Protein AF-A0A3L7A5E9-F1 (afdb_monomer_lite)

Foldseek 3Di:
DPPPPCPLCNLQVLLLVQLLQVLLQLQLVVQCVPVPDPDPVVSVVSSRVSSVVSNVLSVLLSVQLSVQLVCCVVPPVDDLVSNLVSSLVRSLVSSLVVVVVVVVVVCVVDPPPPPDPCCSVPPVSVSNSNVSSVSRSVSSVVSVVVVPPCPPDD

Sequence (154 aa):
MTRTRETVWRRYWPLIVIAFPVGFVVGGIYGLVTVGVANSAQLVPTFVGFGFGGMLFAIPGVLGAFLAVLAGDRWLRRSLSVRVVCAALGAFLGVTLALLVLDIVLAVQHEGQDFSIGTILFVVMPVAGVPAAVVAGGAVIAWEWRRKPRETRP

Organism: NCBI:txid76635

Structure (mmCIF, N/CA/C/O backbone):
data_AF-A0A3L7A5E9-F1
#
_entry.id   AF-A0A3L7A5E9-F1
#
loop_
_atom_site.group_PDB
_atom_site.id
_atom_site.type_symbol
_atom_site.label_atom_id
_atom_site.label_alt_id
_atom_site.label_comp_id
_atom_site.label_asym_id
_atom_site.label_entity_id
_atom_site.label_seq_id
_atom_site.pdbx_PDB_ins_code
_atom_site.Cartn_x
_atom_site.Cartn_y
_atom_site.Cartn_z
_atom_site.occupancy
_atom_site.B_is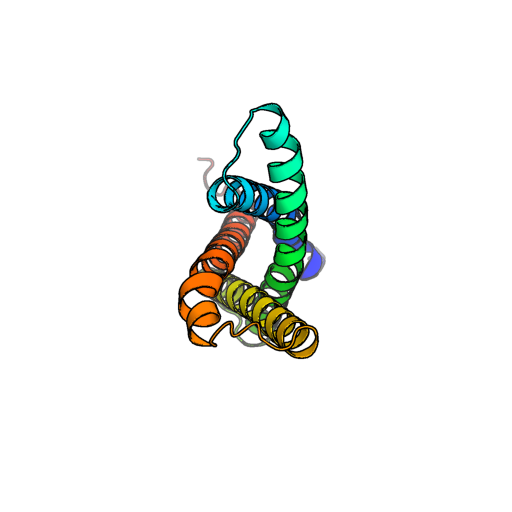o_or_equiv
_atom_site.auth_seq_id
_atom_site.auth_comp_id
_atom_site.auth_asym_id
_atom_site.auth_atom_id
_atom_site.pdbx_PDB_model_num
ATOM 1 N N . MET A 1 1 ? -31.037 -12.521 21.252 1.00 41.09 1 MET A N 1
ATOM 2 C CA . MET A 1 1 ? -30.425 -11.870 20.071 1.00 41.09 1 MET A CA 1
ATOM 3 C C . MET A 1 1 ? -28.953 -12.242 19.999 1.00 41.09 1 MET A C 1
ATOM 5 O O . MET A 1 1 ? -28.118 -11.635 20.659 1.00 41.09 1 MET A O 1
ATOM 9 N N . THR A 1 2 ? -28.630 -13.290 19.248 1.00 35.88 2 THR A N 1
ATOM 10 C CA . THR A 1 2 ? -27.252 -13.692 18.964 1.00 35.88 2 THR A CA 1
ATOM 11 C C . THR A 1 2 ? -26.610 -12.627 18.081 1.00 35.88 2 THR A C 1
ATOM 13 O O . THR A 1 2 ? -26.824 -12.616 16.871 1.00 35.88 2 THR A O 1
ATOM 16 N N . ARG A 1 3 ? -25.840 -11.702 18.674 1.00 45.22 3 ARG A N 1
ATOM 17 C CA . ARG A 1 3 ? -24.860 -10.905 17.924 1.00 45.22 3 ARG A CA 1
ATOM 18 C C . ARG A 1 3 ? -23.899 -11.906 17.294 1.00 45.22 3 ARG A C 1
ATOM 20 O O . ARG A 1 3 ? -22.962 -12.355 17.950 1.00 45.22 3 ARG A O 1
ATOM 27 N N . THR A 1 4 ? -24.168 -12.309 16.055 1.00 48.09 4 THR A N 1
ATOM 28 C CA . THR A 1 4 ? -23.204 -13.010 15.209 1.00 48.09 4 THR A CA 1
ATOM 29 C C . THR A 1 4 ? -21.908 -12.230 15.322 1.00 48.09 4 THR A C 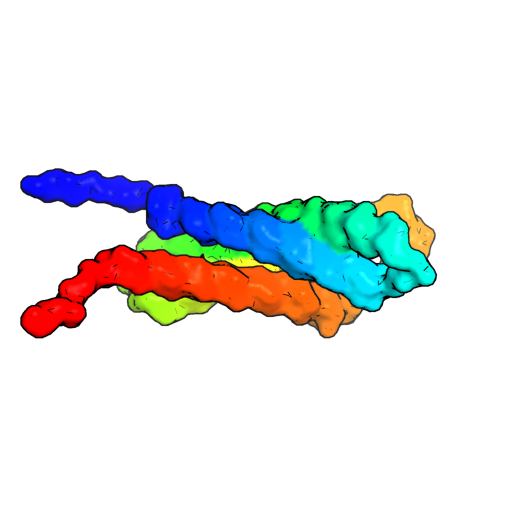1
ATOM 31 O O . THR A 1 4 ? -21.883 -11.051 14.962 1.00 48.09 4 THR A O 1
ATOM 34 N N . ARG A 1 5 ? -20.875 -12.841 15.917 1.00 51.84 5 ARG A N 1
ATOM 35 C CA . ARG A 1 5 ? -19.530 -12.268 15.959 1.00 51.84 5 ARG A CA 1
ATOM 36 C C . ARG A 1 5 ? -19.153 -12.014 14.509 1.00 51.84 5 ARG A C 1
ATOM 38 O O . ARG A 1 5 ? -18.800 -12.951 13.800 1.00 51.84 5 ARG A O 1
ATOM 45 N N . GLU A 1 6 ? -19.313 -10.782 14.037 1.00 58.19 6 GLU A N 1
ATOM 46 C CA . GLU A 1 6 ? -18.799 -10.419 12.730 1.00 58.19 6 GLU A CA 1
ATOM 47 C C . GLU A 1 6 ? -17.312 -10.725 12.760 1.00 58.19 6 GLU A C 1
ATOM 49 O O . GLU A 1 6 ? -16.565 -10.207 13.593 1.00 58.19 6 GLU A O 1
ATOM 54 N 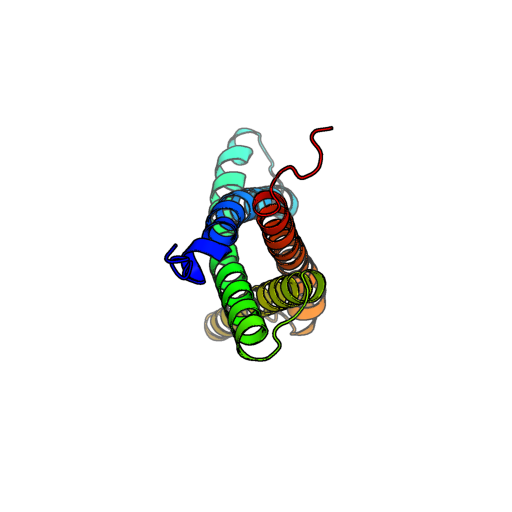N . THR A 1 7 ? -16.906 -11.642 11.892 1.00 65.06 7 THR A N 1
ATOM 55 C CA . THR A 1 7 ? -15.507 -11.994 11.749 1.00 65.06 7 THR A CA 1
ATOM 56 C C . THR A 1 7 ? -14.743 -10.745 11.327 1.00 65.06 7 THR A C 1
ATOM 58 O O . THR A 1 7 ? -15.251 -9.908 10.578 1.00 65.06 7 THR A O 1
ATOM 61 N N . VAL A 1 8 ? -13.503 -10.616 11.802 1.00 62.66 8 VAL A N 1
ATOM 62 C CA . VAL A 1 8 ? -12.582 -9.531 11.419 1.00 62.66 8 VAL A CA 1
ATOM 63 C C . VAL A 1 8 ? -12.552 -9.372 9.890 1.00 62.66 8 VAL A C 1
ATOM 65 O O . VAL A 1 8 ? -12.600 -8.261 9.376 1.00 62.66 8 VAL A O 1
ATOM 68 N N . TRP A 1 9 ? -12.630 -10.483 9.153 1.00 63.09 9 TRP A N 1
ATOM 69 C CA . TRP A 1 9 ? -12.772 -10.500 7.698 1.00 63.09 9 TRP A CA 1
ATOM 70 C C . TRP A 1 9 ? -13.969 -9.688 7.179 1.00 63.09 9 TRP A C 1
ATOM 72 O O . TRP A 1 9 ? -13.805 -8.797 6.353 1.00 63.09 9 TRP A O 1
ATOM 82 N N . ARG A 1 10 ? -15.173 -9.910 7.720 1.00 68.88 10 ARG A N 1
ATOM 83 C CA . ARG A 1 10 ? -16.389 -9.161 7.352 1.00 68.88 10 ARG A CA 1
ATOM 84 C C . ARG A 1 10 ? -16.343 -7.693 7.775 1.00 68.88 10 ARG A C 1
ATOM 86 O O . ARG A 1 10 ? -17.089 -6.881 7.237 1.00 68.88 10 ARG A O 1
ATOM 93 N N . ARG A 1 11 ? -15.492 -7.352 8.745 1.00 66.00 11 ARG A N 1
ATOM 94 C CA . ARG A 1 11 ? -15.277 -5.974 9.192 1.00 66.00 11 ARG A CA 1
ATOM 95 C C . ARG A 1 11 ? -14.299 -5.218 8.291 1.00 66.00 11 ARG A C 1
ATOM 97 O O . ARG A 1 11 ? -14.465 -4.022 8.118 1.00 66.00 11 ARG A O 1
ATOM 104 N N . TYR A 1 12 ? -13.318 -5.891 7.699 1.00 66.06 12 TYR A N 1
ATOM 105 C CA . TYR A 1 12 ? -12.238 -5.223 6.964 1.00 66.06 12 TYR A CA 1
ATOM 106 C C . TYR A 1 12 ? -12.173 -5.582 5.474 1.00 66.06 12 TYR A C 1
ATOM 108 O O . TYR A 1 12 ? -11.340 -5.033 4.766 1.00 66.06 12 TYR A O 1
ATOM 116 N N . TRP A 1 13 ? -13.103 -6.387 4.949 1.00 72.44 13 TRP A N 1
ATOM 117 C CA . TRP A 1 13 ? -13.244 -6.619 3.503 1.00 72.44 13 TRP A CA 1
ATOM 118 C C . TRP A 1 13 ? -13.316 -5.343 2.629 1.00 72.44 13 TRP A C 1
ATOM 120 O O . TRP A 1 13 ? -12.804 -5.399 1.511 1.00 72.44 13 TRP A O 1
ATOM 130 N N . PRO A 1 14 ? -13.851 -4.178 3.075 1.00 70.94 14 PRO A N 1
ATOM 131 C CA . PRO A 1 14 ? -13.881 -2.984 2.231 1.00 70.94 14 PRO A CA 1
ATOM 132 C C . PRO A 1 14 ? -12.488 -2.402 1.979 1.00 70.94 14 PRO A C 1
ATOM 134 O O . PRO A 1 14 ? -12.293 -1.767 0.948 1.00 70.94 14 PRO A O 1
ATOM 137 N N . LEU A 1 15 ? -11.514 -2.636 2.876 1.00 70.69 15 LEU A N 1
ATOM 138 C CA . LEU A 1 15 ? -10.111 -2.279 2.624 1.00 70.69 15 LEU A CA 1
ATOM 139 C C . LEU A 1 15 ? -9.607 -2.985 1.372 1.00 70.69 15 LEU A C 1
ATOM 141 O O . LEU A 1 15 ? -8.997 -2.349 0.526 1.00 70.69 15 LEU A O 1
ATOM 145 N N . ILE A 1 16 ? -9.916 -4.275 1.240 1.00 70.25 16 ILE A N 1
ATOM 146 C CA . ILE A 1 16 ? -9.519 -5.084 0.089 1.00 70.25 16 ILE A CA 1
ATOM 147 C C . ILE A 1 16 ? -10.167 -4.512 -1.174 1.00 70.25 16 ILE A C 1
ATOM 149 O O . ILE A 1 16 ? -9.480 -4.208 -2.140 1.00 70.25 16 ILE A O 1
ATOM 153 N N . VAL A 1 17 ? -11.481 -4.281 -1.143 1.00 79.94 17 VAL A N 1
ATOM 154 C CA . VAL A 1 17 ? -12.233 -3.814 -2.319 1.00 79.94 17 VAL A CA 1
ATOM 155 C C . VAL A 1 17 ? -11.817 -2.427 -2.789 1.00 79.94 17 VAL A C 1
ATOM 157 O O . VAL A 1 17 ? -11.811 -2.187 -3.989 1.00 79.94 17 VAL A O 1
ATOM 160 N N . ILE A 1 18 ? -11.478 -1.516 -1.876 1.00 78.62 18 ILE A N 1
ATOM 161 C CA . ILE A 1 18 ? -11.076 -0.148 -2.230 1.00 78.62 18 ILE A CA 1
ATOM 162 C C . ILE 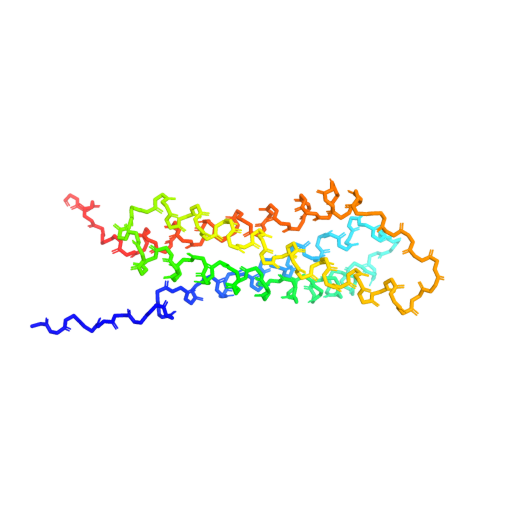A 1 18 ? -9.598 -0.095 -2.629 1.00 78.62 18 ILE A C 1
ATOM 164 O O . ILE A 1 18 ? -9.232 0.670 -3.519 1.00 78.62 18 ILE A O 1
ATOM 168 N N . ALA A 1 19 ? -8.746 -0.918 -2.018 1.00 77.62 19 ALA A N 1
ATOM 169 C CA . ALA A 1 19 ? -7.313 -0.877 -2.275 1.00 77.62 19 ALA A CA 1
ATOM 170 C C . ALA A 1 19 ? -6.946 -1.282 -3.709 1.00 77.62 19 ALA A C 1
ATOM 172 O O . ALA A 1 19 ? -6.042 -0.676 -4.271 1.00 77.62 19 ALA A O 1
ATOM 173 N N . PHE A 1 20 ? -7.646 -2.241 -4.328 1.00 82.56 20 PHE A N 1
ATOM 174 C CA . PHE A 1 20 ? -7.339 -2.662 -5.704 1.00 82.56 20 PHE A CA 1
ATOM 175 C C . PHE A 1 20 ? -7.612 -1.569 -6.757 1.00 82.56 20 PHE A C 1
ATOM 177 O O . PHE A 1 20 ? -6.686 -1.228 -7.491 1.00 82.56 20 PHE A O 1
ATOM 184 N N . PRO A 1 21 ? -8.816 -0.964 -6.841 1.00 86.25 21 PRO A N 1
ATOM 185 C CA . PRO A 1 21 ? -9.078 0.136 -7.768 1.00 86.25 21 PRO A CA 1
ATOM 186 C C . PRO A 1 21 ? -8.183 1.344 -7.506 1.00 86.25 21 PRO A C 1
ATOM 188 O O . PRO A 1 21 ? -7.696 1.960 -8.448 1.00 86.25 21 PRO A O 1
ATOM 191 N N . VAL A 1 22 ? -7.937 1.678 -6.234 1.00 82.38 22 VAL A N 1
ATOM 192 C CA . VAL A 1 22 ? -7.071 2.812 -5.899 1.00 82.38 22 VAL A CA 1
ATOM 193 C C . VAL A 1 22 ? -5.623 2.519 -6.277 1.00 82.38 22 VAL A C 1
ATOM 195 O O . VAL A 1 22 ? -4.991 3.360 -6.904 1.00 82.38 22 VAL A O 1
ATOM 198 N N . GLY A 1 23 ? -5.118 1.321 -5.980 1.00 81.31 23 GLY A N 1
ATOM 199 C CA . GLY A 1 23 ? -3.794 0.875 -6.408 1.00 81.31 23 GLY A CA 1
ATOM 200 C C . GLY A 1 23 ? -3.642 0.919 -7.926 1.00 81.31 23 GLY A C 1
ATOM 201 O O . GLY A 1 23 ? -2.636 1.420 -8.418 1.00 81.31 23 GLY A O 1
ATOM 202 N N . PHE A 1 24 ? -4.669 0.503 -8.671 1.00 86.62 24 PHE A N 1
ATOM 203 C CA . PHE A 1 24 ? -4.682 0.597 -10.130 1.00 86.62 24 PHE A CA 1
ATOM 204 C C . PHE A 1 24 ? -4.600 2.035 -10.636 1.00 86.62 24 PHE A C 1
ATOM 206 O O . PHE A 1 24 ? -3.775 2.347 -11.488 1.00 86.62 24 PHE A O 1
ATOM 213 N N . VAL A 1 25 ? -5.430 2.928 -10.097 1.00 86.75 25 VAL A N 1
ATOM 214 C CA . VAL A 1 25 ? -5.442 4.333 -10.517 1.00 86.75 25 VAL A CA 1
ATOM 215 C C . VAL A 1 25 ? -4.126 5.020 -10.156 1.00 86.75 25 VAL A C 1
ATOM 217 O O . VAL A 1 25 ? -3.547 5.701 -10.997 1.00 86.75 25 VAL A O 1
ATOM 220 N N . VAL A 1 26 ? -3.623 4.817 -8.936 1.00 82.25 26 VAL A N 1
ATOM 221 C CA . VAL A 1 26 ? -2.361 5.414 -8.475 1.00 82.25 26 VAL A CA 1
ATOM 222 C C . VAL A 1 26 ? -1.184 4.888 -9.293 1.00 82.25 26 VAL A C 1
ATOM 224 O O . VAL A 1 26 ? -0.373 5.686 -9.756 1.00 82.25 26 VAL A O 1
ATOM 227 N N . GLY A 1 27 ? -1.119 3.575 -9.530 1.00 82.69 27 GLY A N 1
ATOM 228 C CA . GLY A 1 27 ? -0.101 2.965 -10.383 1.00 82.69 27 GLY A CA 1
ATOM 229 C C . GLY A 1 27 ? -0.154 3.511 -11.806 1.00 82.69 27 GLY A C 1
ATOM 230 O O . GLY A 1 27 ? 0.862 3.954 -12.331 1.00 82.69 27 GLY A O 1
ATOM 231 N N . GLY A 1 28 ? -1.343 3.575 -12.407 1.00 84.94 28 GLY A N 1
ATOM 232 C CA . GLY A 1 28 ? -1.522 4.103 -13.756 1.00 84.94 28 GLY A CA 1
ATOM 233 C C . GLY A 1 28 ? -1.098 5.568 -13.884 1.00 84.94 28 GLY A C 1
ATOM 234 O O . GLY A 1 28 ? -0.359 5.907 -14.806 1.00 84.94 28 GLY A O 1
ATOM 235 N N . ILE A 1 29 ? -1.494 6.431 -12.938 1.00 85.50 29 ILE A N 1
ATOM 236 C CA . ILE A 1 29 ? -1.062 7.841 -12.900 1.00 85.50 29 ILE A CA 1
ATOM 237 C C . ILE A 1 29 ? 0.459 7.929 -12.749 1.00 85.50 29 ILE A C 1
ATOM 239 O O . ILE A 1 29 ? 1.099 8.687 -13.475 1.00 85.50 29 ILE A O 1
ATOM 243 N N . TYR A 1 30 ? 1.047 7.140 -11.847 1.00 81.19 30 TYR A N 1
ATOM 244 C CA . TYR A 1 30 ? 2.494 7.100 -11.655 1.00 81.19 30 TYR A CA 1
ATOM 245 C C . TYR A 1 30 ? 3.229 6.730 -12.950 1.00 81.19 30 TYR A C 1
ATOM 247 O O . TYR A 1 30 ? 4.182 7.410 -13.328 1.00 81.19 30 TYR A O 1
ATOM 255 N N . GLY A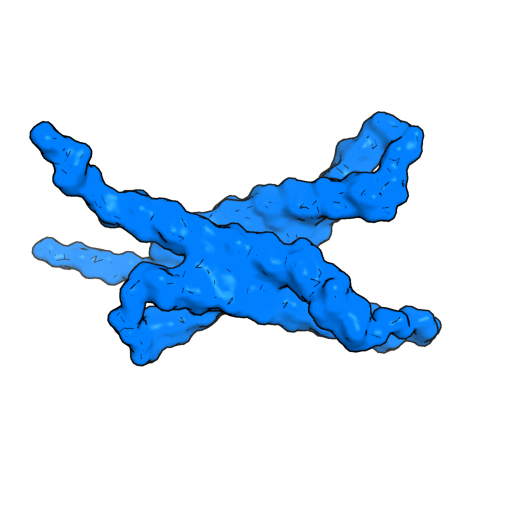 1 31 ? 2.752 5.716 -13.676 1.00 81.25 31 GLY A N 1
ATOM 256 C CA . GLY A 1 31 ? 3.298 5.335 -14.979 1.00 81.25 31 GLY A CA 1
ATOM 257 C C . GLY A 1 31 ? 3.248 6.461 -16.009 1.00 81.25 31 GLY A C 1
ATOM 258 O O . GLY A 1 31 ? 4.236 6.721 -16.690 1.00 81.25 31 GLY A O 1
ATOM 259 N N . LEU A 1 32 ? 2.123 7.179 -16.088 1.00 84.81 32 LEU A N 1
ATOM 260 C CA . LEU A 1 32 ? 1.976 8.315 -17.004 1.00 84.81 32 LEU A CA 1
ATOM 261 C C . LEU A 1 32 ? 2.945 9.460 -16.683 1.00 84.81 32 LEU A C 1
ATOM 263 O O . LEU A 1 32 ? 3.503 10.058 -17.600 1.00 84.81 32 LEU A O 1
ATOM 267 N N . VAL A 1 33 ? 3.145 9.756 -15.396 1.00 83.06 33 VAL A N 1
ATOM 268 C CA . VAL A 1 33 ? 4.039 10.832 -14.940 1.00 83.06 33 VAL A CA 1
ATOM 269 C C . VAL A 1 33 ? 5.511 10.467 -15.139 1.00 83.06 33 VAL A C 1
ATOM 271 O O . VAL A 1 33 ? 6.310 11.335 -15.476 1.00 83.06 33 VAL A O 1
ATOM 274 N N . THR A 1 34 ? 5.878 9.202 -14.930 1.00 75.62 34 THR A N 1
ATOM 275 C CA . THR A 1 34 ? 7.287 8.773 -14.915 1.00 75.62 34 THR A CA 1
ATOM 276 C C . THR A 1 34 ? 7.829 8.390 -16.280 1.00 75.62 34 THR A C 1
ATOM 278 O O . THR A 1 34 ? 8.950 8.764 -16.609 1.00 75.62 34 THR A O 1
ATOM 281 N N . VAL A 1 35 ? 7.056 7.655 -17.080 1.00 77.44 35 VAL A N 1
ATOM 282 C CA . VAL A 1 35 ? 7.530 7.161 -18.380 1.00 77.44 35 VAL A CA 1
ATOM 283 C C . VAL A 1 35 ? 7.495 8.258 -19.438 1.00 77.44 35 VAL A C 1
ATOM 285 O O . VAL A 1 35 ? 8.303 8.230 -20.359 1.00 77.44 35 VAL A O 1
ATOM 288 N N . GLY A 1 36 ? 6.608 9.245 -19.282 1.00 67.56 36 GLY A N 1
ATOM 289 C CA . GLY A 1 36 ? 6.400 10.294 -20.273 1.00 67.56 36 GLY A CA 1
ATOM 290 C C . GLY A 1 36 ? 5.779 9.715 -21.543 1.00 67.56 36 GLY A C 1
ATOM 291 O O . GLY A 1 36 ? 6.363 8.900 -22.251 1.00 67.56 36 GLY A O 1
ATOM 292 N N . VAL A 1 37 ? 4.550 10.114 -21.849 1.00 77.62 37 VAL A N 1
ATOM 293 C CA . VAL A 1 37 ? 3.838 9.553 -22.998 1.00 77.62 37 VAL A CA 1
ATOM 294 C C . VAL A 1 37 ? 4.012 10.456 -24.216 1.00 77.62 37 VAL A C 1
ATOM 296 O O . VAL A 1 37 ? 3.528 11.584 -24.226 1.00 77.62 37 VAL A O 1
ATOM 299 N N . ALA A 1 38 ? 4.690 9.950 -25.251 1.00 76.50 38 ALA A N 1
ATOM 300 C CA . ALA A 1 38 ? 5.005 10.711 -26.464 1.00 76.50 38 ALA A CA 1
ATOM 301 C C . ALA A 1 38 ? 3.818 10.830 -27.439 1.00 76.50 38 ALA A C 1
ATOM 303 O O . ALA A 1 38 ? 3.762 11.756 -28.245 1.00 76.50 38 ALA A O 1
ATOM 304 N N . ASN A 1 39 ? 2.863 9.895 -27.383 1.00 84.44 39 ASN A N 1
ATOM 305 C CA . ASN A 1 39 ? 1.664 9.900 -28.221 1.00 84.44 39 ASN A CA 1
ATOM 306 C C . ASN A 1 39 ? 0.449 9.362 -27.448 1.00 84.44 39 ASN A C 1
ATOM 308 O O . ASN A 1 39 ? 0.550 8.383 -26.715 1.00 84.44 39 ASN A O 1
ATOM 312 N N . SER A 1 40 ? -0.724 9.949 -27.687 1.00 84.44 40 SER A N 1
ATOM 313 C CA . SER A 1 40 ? -2.032 9.505 -27.189 1.00 84.44 40 SER A CA 1
ATOM 314 C C . SER A 1 40 ? -2.295 7.991 -27.276 1.00 84.44 40 SER A C 1
ATOM 316 O O . SER A 1 40 ? -2.875 7.425 -26.351 1.00 84.44 40 SER A O 1
ATOM 318 N N . ALA A 1 41 ? -1.808 7.308 -28.319 1.00 89.00 41 ALA A N 1
ATOM 319 C CA . ALA A 1 41 ? -1.957 5.856 -28.479 1.00 89.00 41 ALA A CA 1
ATOM 320 C C . ALA A 1 41 ? -1.276 5.034 -27.364 1.00 89.00 41 ALA A C 1
ATOM 322 O O . ALA A 1 41 ? -1.671 3.902 -27.093 1.00 89.00 41 ALA A O 1
ATOM 323 N N . GLN A 1 42 ? -0.271 5.603 -26.696 1.00 87.56 42 GLN A N 1
ATOM 324 C CA . GLN A 1 42 ? 0.464 4.966 -25.604 1.00 87.56 42 GLN A CA 1
ATOM 325 C C . GLN A 1 42 ? -0.141 5.266 -24.222 1.00 87.56 42 GLN A C 1
ATOM 327 O O . GLN A 1 42 ? 0.223 4.608 -23.253 1.00 87.56 42 GLN A O 1
ATOM 332 N N . LEU A 1 43 ? -1.089 6.209 -24.104 1.00 87.38 43 LEU A N 1
ATOM 333 C CA . LEU A 1 43 ? -1.670 6.597 -22.809 1.00 87.38 43 LEU A CA 1
ATOM 334 C C . LEU A 1 43 ? -2.353 5.415 -22.118 1.00 87.38 43 LEU A C 1
ATOM 336 O O . LEU A 1 43 ? -2.054 5.102 -20.969 1.00 87.38 43 LEU A O 1
ATOM 340 N N . VAL A 1 44 ? -3.259 4.746 -22.834 1.00 90.25 44 VAL A N 1
ATOM 341 C CA . VAL A 1 44 ? -4.039 3.622 -22.305 1.00 90.25 44 VAL A CA 1
ATOM 342 C C . VAL A 1 44 ? -3.152 2.428 -21.933 1.00 90.25 44 VAL A C 1
ATOM 344 O O . VAL A 1 44 ? -3.243 1.988 -20.789 1.00 90.25 44 VAL A O 1
ATOM 347 N N . PRO A 1 45 ? -2.275 1.898 -22.811 1.00 89.25 45 PRO A N 1
ATOM 348 C CA . PRO A 1 45 ? -1.439 0.754 -22.450 1.00 89.25 45 PRO A CA 1
ATOM 349 C C . PRO A 1 45 ? -0.454 1.069 -21.317 1.00 89.25 45 PRO A C 1
ATOM 351 O O . PRO A 1 45 ? -0.275 0.225 -20.442 1.00 89.25 45 PRO A O 1
ATOM 354 N N . THR A 1 46 ? 0.118 2.279 -21.258 1.00 87.31 46 THR A N 1
ATOM 355 C CA . THR A 1 46 ? 0.983 2.690 -20.138 1.00 87.31 46 THR A CA 1
ATOM 356 C C . THR A 1 46 ? 0.194 2.771 -18.834 1.00 87.31 46 THR A C 1
ATOM 358 O O . THR A 1 46 ? 0.604 2.189 -17.831 1.00 87.31 46 THR A O 1
ATOM 361 N N . PHE A 1 47 ? -0.972 3.423 -18.842 1.00 89.56 47 PHE A N 1
ATOM 362 C CA . PHE A 1 47 ? -1.825 3.514 -17.657 1.00 89.56 47 PHE A CA 1
ATOM 363 C C . PHE A 1 47 ? -2.258 2.131 -17.160 1.00 89.56 47 PHE A C 1
ATOM 365 O O . PHE A 1 47 ? -2.192 1.856 -15.967 1.00 89.56 47 PHE A O 1
ATOM 372 N N . VAL A 1 48 ? -2.669 1.243 -18.067 1.00 90.44 48 VAL A N 1
ATOM 373 C CA . VAL A 1 48 ? -3.109 -0.114 -17.722 1.00 90.44 48 VAL A CA 1
ATOM 374 C C . VAL A 1 48 ? -1.943 -0.955 -17.200 1.00 90.44 48 VAL A C 1
ATOM 376 O O . VAL A 1 48 ? -2.088 -1.605 -16.167 1.00 90.44 48 VAL A O 1
ATOM 379 N N . GLY A 1 49 ? -0.782 -0.922 -17.861 1.00 88.12 49 GLY A N 1
ATOM 380 C CA . GLY A 1 49 ? 0.397 -1.691 -17.454 1.00 88.12 49 GLY A CA 1
ATOM 381 C C . GLY A 1 49 ? 0.891 -1.304 -16.062 1.00 88.12 49 GLY A C 1
ATOM 382 O O . GLY A 1 49 ? 1.014 -2.155 -15.179 1.00 88.12 49 GLY A O 1
ATOM 383 N N . PHE A 1 50 ? 1.087 -0.005 -15.825 1.00 85.06 50 PHE A N 1
ATOM 384 C CA . PHE A 1 50 ? 1.481 0.483 -14.505 1.00 85.06 50 PHE A CA 1
ATOM 385 C C . PHE A 1 50 ? 0.352 0.383 -13.478 1.00 85.06 50 PHE A C 1
ATOM 387 O O . PHE A 1 50 ? 0.620 0.179 -12.295 1.00 85.06 50 PHE A O 1
ATOM 394 N N . GLY A 1 51 ? -0.908 0.460 -13.907 1.00 86.06 51 GLY A N 1
ATOM 395 C CA . GLY A 1 51 ? -2.057 0.223 -13.044 1.00 86.06 51 GLY A CA 1
ATOM 396 C C . GLY A 1 51 ? -2.082 -1.204 -12.502 1.00 86.06 51 GLY A C 1
ATOM 397 O O . GLY A 1 51 ? -2.255 -1.403 -11.300 1.00 86.06 51 GLY A O 1
ATOM 398 N N . PHE A 1 52 ? -1.821 -2.212 -13.337 1.00 88.19 52 PHE A N 1
ATOM 399 C CA . PHE A 1 52 ? -1.662 -3.586 -12.853 1.00 88.19 52 PHE A CA 1
ATOM 400 C C . PHE A 1 52 ? -0.480 -3.723 -11.888 1.00 88.19 52 PHE A C 1
ATOM 402 O O . PHE A 1 52 ? -0.614 -4.387 -10.861 1.00 88.19 52 PHE A O 1
ATOM 409 N N . GLY A 1 53 ? 0.632 -3.029 -12.148 1.00 82.69 53 GLY A N 1
ATOM 410 C CA . GLY A 1 53 ? 1.733 -2.918 -11.186 1.00 82.69 53 GLY A CA 1
ATOM 411 C C . GLY A 1 53 ? 1.273 -2.350 -9.838 1.00 82.69 53 GLY A C 1
ATOM 412 O O . GLY A 1 53 ? 1.520 -2.942 -8.790 1.00 82.69 53 GLY A O 1
ATOM 413 N N . GLY A 1 54 ? 0.514 -1.253 -9.852 1.00 81.50 54 GLY A N 1
ATOM 414 C CA . GLY A 1 54 ? -0.056 -0.639 -8.652 1.00 81.50 54 GLY A CA 1
ATOM 415 C C . GLY A 1 54 ? -1.034 -1.542 -7.889 1.00 81.50 54 GLY A C 1
ATOM 416 O O . GLY A 1 54 ? -1.050 -1.526 -6.657 1.00 81.50 54 GLY A O 1
ATOM 417 N N . MET A 1 55 ? -1.801 -2.390 -8.584 1.00 85.38 55 MET A N 1
ATOM 418 C CA . MET A 1 55 ? -2.637 -3.415 -7.941 1.00 85.38 55 MET A CA 1
ATOM 419 C C . MET A 1 55 ? -1.805 -4.444 -7.167 1.00 85.38 55 MET A C 1
ATOM 421 O O . MET A 1 55 ? -2.212 -4.856 -6.080 1.00 85.38 55 MET A O 1
ATOM 425 N N . LEU A 1 56 ? -0.641 -4.847 -7.686 1.00 83.25 56 LEU A N 1
ATOM 426 C CA . LEU A 1 56 ? 0.240 -5.790 -6.990 1.00 83.25 56 LEU A CA 1
ATOM 427 C C . LEU A 1 56 ? 0.778 -5.193 -5.684 1.00 83.25 56 LEU A C 1
ATOM 429 O O . LEU A 1 56 ? 0.817 -5.888 -4.670 1.00 83.25 56 LEU A O 1
ATOM 433 N N . PHE A 1 57 ? 1.091 -3.894 -5.666 1.00 78.31 57 PHE A N 1
ATOM 434 C CA . PHE A 1 57 ? 1.512 -3.186 -4.451 1.00 78.31 57 PHE A CA 1
ATOM 435 C C . PHE A 1 57 ? 0.378 -2.950 -3.444 1.00 78.31 57 PHE A C 1
ATOM 437 O O . PHE A 1 57 ? 0.639 -2.758 -2.254 1.00 78.31 57 PHE A O 1
ATOM 444 N N . ALA A 1 58 ? -0.886 -3.031 -3.867 1.00 82.69 58 ALA A N 1
ATOM 445 C CA . ALA A 1 58 ? -2.020 -2.952 -2.951 1.00 82.69 58 ALA A CA 1
ATOM 446 C C . ALA A 1 58 ? -2.104 -4.178 -2.020 1.00 82.69 58 ALA A C 1
ATOM 448 O O . ALA A 1 58 ? -2.522 -4.043 -0.871 1.00 82.69 58 ALA A O 1
ATOM 449 N N . ILE A 1 59 ? -1.666 -5.359 -2.473 1.00 85.31 59 ILE A N 1
ATOM 450 C CA . ILE A 1 59 ? -1.704 -6.614 -1.702 1.00 85.31 59 ILE A CA 1
ATOM 451 C C . ILE A 1 59 ? -0.922 -6.509 -0.378 1.00 85.31 59 ILE A C 1
ATOM 453 O O . ILE A 1 59 ? -1.524 -6.726 0.679 1.00 85.31 59 ILE A O 1
ATOM 457 N N . PRO A 1 60 ? 0.381 -6.160 -0.369 1.00 85.75 60 PRO A N 1
ATOM 458 C CA . PRO A 1 60 ? 1.141 -6.048 0.871 1.00 85.75 60 PRO A CA 1
ATOM 459 C C . PRO A 1 60 ? 0.635 -4.914 1.771 1.00 85.75 60 PRO A C 1
ATOM 461 O O . PRO A 1 60 ? 0.632 -5.073 2.991 1.00 85.75 60 PRO A O 1
ATOM 464 N N . GLY A 1 61 ? 0.127 -3.812 1.205 1.00 83.31 61 GLY A N 1
ATOM 465 C CA . GLY A 1 61 ? -0.505 -2.741 1.983 1.00 83.31 61 GLY A CA 1
ATOM 466 C C . GLY A 1 61 ? -1.778 -3.200 2.701 1.00 83.31 61 GLY A C 1
ATOM 467 O O . GLY A 1 61 ? -1.960 -2.949 3.892 1.00 83.31 61 GLY A O 1
ATOM 468 N N . VAL A 1 62 ? -2.639 -3.947 2.009 1.00 85.44 62 VAL A N 1
ATOM 469 C CA . VAL A 1 62 ? -3.851 -4.543 2.589 1.00 85.44 62 VAL A CA 1
ATOM 470 C C . VAL A 1 62 ? -3.503 -5.563 3.671 1.00 85.44 62 VAL A C 1
ATOM 472 O O . VAL A 1 62 ? -4.103 -5.539 4.747 1.00 85.44 62 VAL A O 1
ATOM 475 N N . LEU A 1 63 ? -2.527 -6.440 3.416 1.00 86.25 63 LEU A N 1
ATOM 476 C CA . LEU A 1 63 ? -2.076 -7.441 4.385 1.00 86.25 63 LEU A CA 1
ATOM 477 C C . LEU A 1 63 ? -1.485 -6.783 5.634 1.00 86.25 63 LEU A C 1
ATOM 479 O O . LEU A 1 63 ? -1.870 -7.136 6.749 1.00 86.25 63 LEU A O 1
ATOM 483 N N . GLY A 1 64 ? -0.609 -5.793 5.459 1.00 83.69 64 GLY A N 1
ATOM 484 C CA . GLY A 1 64 ? -0.015 -5.046 6.562 1.00 83.69 64 GLY A CA 1
ATOM 485 C C . GLY A 1 64 ? -1.067 -4.310 7.395 1.00 83.69 64 GLY A C 1
ATOM 486 O O . GLY A 1 64 ? -1.074 -4.432 8.621 1.00 83.69 64 GLY A O 1
ATOM 487 N N . ALA A 1 65 ? -2.017 -3.621 6.751 1.00 83.12 65 ALA A N 1
ATOM 488 C CA . ALA A 1 65 ? -3.135 -2.967 7.433 1.00 83.12 65 ALA A CA 1
ATOM 489 C C . ALA A 1 65 ? -3.990 -3.967 8.220 1.00 83.12 65 ALA A C 1
ATOM 491 O O . ALA A 1 65 ? -4.318 -3.730 9.382 1.00 83.12 65 ALA A O 1
ATOM 492 N N . PHE A 1 66 ? -4.330 -5.104 7.608 1.00 83.19 66 PHE A N 1
ATOM 493 C CA . PHE A 1 66 ? -5.139 -6.136 8.246 1.00 83.19 66 PHE A CA 1
ATOM 494 C C . PHE A 1 66 ? -4.442 -6.727 9.475 1.00 83.19 66 PHE A C 1
ATOM 496 O O . PHE A 1 66 ? -5.058 -6.826 10.536 1.00 83.19 66 PHE A O 1
ATOM 503 N N . LEU A 1 67 ? -3.156 -7.075 9.364 1.00 83.12 67 LEU A N 1
ATOM 504 C CA . LEU A 1 67 ? -2.368 -7.620 10.471 1.00 83.12 67 LEU A CA 1
ATOM 505 C C . LEU A 1 67 ? -2.210 -6.609 11.610 1.00 83.12 67 LEU A C 1
ATOM 507 O O . LEU A 1 67 ? -2.404 -6.967 12.773 1.00 83.12 67 LEU A O 1
ATOM 511 N N . ALA A 1 68 ? -1.927 -5.345 11.291 1.00 81.50 68 ALA A N 1
ATOM 512 C CA . ALA A 1 68 ? -1.783 -4.289 12.287 1.00 81.50 68 ALA A CA 1
ATOM 513 C C . ALA A 1 68 ? -3.099 -4.007 13.024 1.00 81.50 68 ALA A C 1
ATOM 515 O O . ALA A 1 68 ? -3.108 -3.825 14.242 1.00 81.50 68 ALA A O 1
ATOM 516 N N . VAL A 1 69 ? -4.229 -4.028 12.314 1.00 79.12 69 VAL A N 1
ATOM 517 C CA . VAL A 1 69 ? -5.553 -3.870 12.925 1.00 79.12 69 VAL A CA 1
ATOM 518 C C . VAL A 1 69 ? -5.946 -5.101 13.738 1.00 79.12 69 VAL A C 1
ATOM 520 O O . VAL A 1 69 ? -6.473 -4.946 14.835 1.00 79.12 69 VAL A O 1
ATOM 523 N N . LEU A 1 70 ? -5.651 -6.316 13.267 1.00 78.50 70 LEU A N 1
ATOM 524 C CA . LEU A 1 70 ? -5.893 -7.559 14.008 1.00 78.50 70 LEU A CA 1
ATOM 525 C C . LEU A 1 70 ? -5.097 -7.589 15.321 1.00 78.50 70 LEU A C 1
ATOM 527 O O . LEU A 1 70 ? -5.642 -7.946 16.368 1.00 78.50 70 LEU A O 1
ATOM 531 N N . ALA A 1 71 ? -3.819 -7.204 15.273 1.00 77.81 71 ALA A N 1
ATOM 532 C CA . ALA A 1 71 ? -2.978 -7.059 16.455 1.00 77.81 71 ALA A CA 1
ATOM 533 C C . ALA A 1 71 ? -3.527 -5.961 17.381 1.00 77.81 71 ALA A C 1
ATOM 535 O O . ALA A 1 71 ? -3.709 -6.192 18.576 1.00 77.81 71 ALA A O 1
ATOM 536 N N . GLY A 1 72 ? -3.894 -4.803 16.826 1.00 72.44 72 GLY A N 1
ATOM 537 C CA . GLY A 1 72 ? -4.499 -3.698 17.570 1.00 72.44 72 GLY A CA 1
ATOM 538 C C . GLY A 1 72 ? -5.798 -4.080 18.291 1.00 72.44 72 GLY A C 1
ATOM 539 O O . GLY A 1 72 ? -5.979 -3.756 19.465 1.00 72.44 72 GLY A O 1
ATOM 540 N N . ASP A 1 73 ? -6.689 -4.815 17.623 1.00 73.25 73 ASP A N 1
ATOM 541 C CA . ASP A 1 73 ? -7.971 -5.251 18.183 1.00 73.25 73 ASP A CA 1
ATOM 542 C C . ASP A 1 73 ? -7.806 -6.346 19.245 1.00 73.25 73 ASP A C 1
ATOM 544 O O . ASP A 1 73 ? -8.523 -6.326 20.248 1.00 73.25 73 ASP A O 1
ATOM 548 N N . ARG A 1 74 ? -6.859 -7.280 19.064 1.00 68.50 74 ARG A N 1
ATOM 549 C CA . ARG A 1 74 ? -6.585 -8.339 20.051 1.00 68.50 74 ARG A CA 1
ATOM 550 C C . ARG A 1 74 ? -5.963 -7.797 21.332 1.00 68.50 74 ARG A C 1
ATOM 552 O O . ARG A 1 74 ? -6.315 -8.272 22.408 1.00 68.50 74 ARG A O 1
ATOM 559 N N . TRP A 1 75 ? -5.062 -6.825 21.219 1.00 60.31 75 TRP A N 1
ATOM 560 C CA . TRP A 1 75 ? -4.228 -6.407 22.345 1.00 60.31 75 TRP A CA 1
ATOM 561 C C . TRP A 1 75 ? -4.703 -5.128 23.031 1.00 60.31 75 TRP A C 1
ATOM 563 O O . TRP A 1 75 ? -4.448 -4.968 24.220 1.00 60.31 75 TRP A O 1
ATOM 573 N N . LEU A 1 76 ? -5.399 -4.218 22.333 1.00 56.34 76 LEU A N 1
ATOM 574 C CA . LEU A 1 76 ? -5.592 -2.866 22.865 1.00 56.34 76 LEU A CA 1
ATOM 575 C C . LEU A 1 76 ? -7.041 -2.430 23.125 1.00 56.34 76 LEU A C 1
ATOM 577 O O . LEU A 1 76 ? -7.212 -1.406 23.775 1.00 56.34 76 LEU A O 1
ATOM 581 N N . ARG A 1 77 ? -8.087 -3.154 22.687 1.00 57.38 77 ARG A N 1
ATOM 582 C CA . ARG A 1 77 ? -9.509 -2.734 22.856 1.00 57.38 77 ARG A CA 1
ATOM 583 C C . ARG A 1 77 ? -9.731 -1.228 22.582 1.00 57.38 77 ARG A C 1
ATOM 585 O O . ARG A 1 77 ? -10.389 -0.535 23.354 1.00 57.38 77 ARG A O 1
ATOM 592 N N . ARG A 1 78 ? -9.117 -0.688 21.527 1.00 61.38 78 ARG A N 1
ATOM 593 C CA . ARG A 1 78 ? -8.917 0.765 21.387 1.00 61.38 78 ARG A CA 1
ATOM 594 C C . ARG A 1 78 ? -9.935 1.466 20.473 1.00 61.38 78 ARG A C 1
ATOM 596 O O . ARG A 1 78 ? -10.615 0.848 19.653 1.00 61.38 78 ARG A O 1
ATOM 603 N N . SER A 1 79 ? -10.020 2.785 20.672 1.00 74.50 79 SER A N 1
ATOM 604 C CA . SER A 1 79 ? -10.857 3.759 19.959 1.00 74.50 79 SER A CA 1
ATOM 605 C C . SER A 1 79 ? -10.628 3.766 18.440 1.00 74.50 79 SER A C 1
ATOM 607 O O . SER A 1 79 ? -9.606 3.287 17.945 1.00 74.50 79 SER A O 1
ATOM 609 N N . LEU A 1 80 ? -11.576 4.348 17.689 1.00 78.88 80 LEU A N 1
ATOM 610 C CA . LEU A 1 80 ? -11.508 4.481 16.225 1.00 78.88 80 LEU A CA 1
ATOM 611 C C . LEU A 1 80 ? -10.161 5.050 15.755 1.00 78.88 80 LEU A C 1
ATOM 613 O O . LEU A 1 80 ? -9.556 4.495 14.843 1.00 78.88 80 LEU A O 1
ATOM 617 N N . SER A 1 81 ? -9.665 6.097 16.418 1.00 80.81 81 SER A N 1
ATOM 618 C CA . SER A 1 81 ? -8.408 6.763 16.061 1.00 80.81 81 SER A CA 1
ATOM 619 C C . SER A 1 81 ? -7.223 5.803 16.040 1.00 80.81 81 SER A C 1
ATOM 621 O O . SER A 1 81 ? -6.378 5.874 15.157 1.00 80.81 81 SER A O 1
ATOM 623 N N . VAL A 1 82 ? -7.177 4.848 16.967 1.00 81.56 82 VAL A N 1
ATOM 624 C CA . VAL A 1 82 ? -6.073 3.888 17.027 1.00 81.56 82 VAL A CA 1
ATOM 625 C C . VAL A 1 82 ? -6.192 2.859 15.917 1.00 81.56 82 VAL A C 1
ATOM 627 O O . VAL A 1 82 ? -5.184 2.509 15.322 1.00 81.56 82 VAL A O 1
ATOM 630 N N . ARG A 1 83 ? -7.404 2.391 15.595 1.00 81.19 83 ARG A N 1
ATOM 631 C CA . ARG A 1 83 ? -7.600 1.474 14.461 1.00 81.19 83 ARG A CA 1
ATOM 632 C C . ARG A 1 83 ? -7.156 2.110 13.150 1.00 81.19 83 ARG A C 1
ATOM 634 O O . ARG A 1 83 ? -6.538 1.434 12.338 1.00 81.19 83 ARG A O 1
ATOM 641 N N . VAL A 1 84 ? -7.443 3.400 12.973 1.00 84.00 84 VAL A N 1
ATOM 642 C CA . VAL A 1 84 ? -7.003 4.184 11.813 1.00 84.00 84 VAL A CA 1
ATOM 643 C C . VAL A 1 84 ? -5.480 4.275 11.772 1.00 84.00 84 VAL A C 1
ATOM 645 O O . VAL A 1 84 ? -4.891 3.951 10.747 1.00 84.00 84 VAL A O 1
ATOM 648 N N . VAL A 1 85 ? -4.837 4.637 12.886 1.00 86.19 85 VAL A N 1
ATOM 649 C CA . VAL A 1 85 ? -3.369 4.724 12.967 1.00 86.19 85 VAL A CA 1
ATOM 650 C C . VAL A 1 85 ? -2.715 3.360 12.736 1.00 86.19 85 VAL A C 1
ATOM 652 O O . VAL A 1 85 ? -1.772 3.265 11.960 1.00 86.19 85 VAL A O 1
ATOM 655 N N . CYS A 1 86 ? -3.232 2.287 13.338 1.00 86.06 86 CYS A N 1
ATOM 656 C CA . CYS A 1 86 ? -2.732 0.930 13.120 1.00 86.06 86 CYS A CA 1
ATOM 657 C C . CYS A 1 86 ? -2.891 0.496 11.659 1.00 86.06 86 CYS A C 1
ATOM 659 O O . CYS A 1 86 ? -1.951 -0.052 11.097 1.00 86.06 86 CYS A O 1
ATOM 661 N N . ALA A 1 87 ? -4.039 0.760 11.029 1.00 83.62 87 ALA A N 1
ATOM 662 C CA . ALA A 1 87 ? -4.245 0.446 9.617 1.00 83.62 87 ALA A CA 1
ATOM 663 C C . ALA A 1 87 ? -3.285 1.227 8.714 1.00 83.62 87 ALA A C 1
ATOM 665 O O . ALA A 1 87 ? -2.682 0.642 7.819 1.00 83.62 87 ALA A O 1
ATOM 666 N N . ALA A 1 88 ? -3.114 2.524 8.976 1.00 85.94 88 ALA A N 1
ATOM 667 C CA . ALA A 1 88 ? -2.221 3.395 8.224 1.00 85.94 88 ALA A CA 1
ATOM 668 C C . ALA A 1 88 ? -0.755 2.949 8.344 1.00 85.94 88 ALA A C 1
ATOM 670 O O . ALA A 1 88 ? -0.081 2.776 7.332 1.00 85.94 88 ALA A O 1
ATOM 671 N N . LEU A 1 89 ? -0.282 2.690 9.568 1.00 88.00 89 LEU A N 1
ATOM 672 C CA . LEU A 1 89 ? 1.072 2.190 9.822 1.00 88.00 89 LEU A CA 1
ATOM 673 C C . LEU A 1 89 ? 1.287 0.797 9.230 1.00 88.00 89 LEU A C 1
ATOM 675 O O . LEU A 1 89 ? 2.330 0.536 8.642 1.00 88.00 89 LEU A O 1
ATOM 679 N N . GLY A 1 90 ? 0.296 -0.087 9.355 1.00 86.50 90 GLY A N 1
ATOM 680 C CA . GLY A 1 90 ? 0.342 -1.420 8.770 1.00 86.50 90 GLY A CA 1
ATOM 681 C C . GLY A 1 90 ? 0.449 -1.373 7.250 1.00 86.50 90 GLY A C 1
ATOM 682 O O . GLY A 1 90 ? 1.287 -2.065 6.681 1.00 86.50 90 GLY A O 1
ATOM 683 N N . ALA A 1 91 ? -0.352 -0.533 6.592 1.00 85.81 91 ALA A N 1
ATOM 684 C CA . ALA A 1 91 ? -0.288 -0.354 5.145 1.00 85.81 91 ALA A CA 1
ATOM 685 C C . ALA A 1 91 ? 1.054 0.221 4.694 1.00 85.81 91 ALA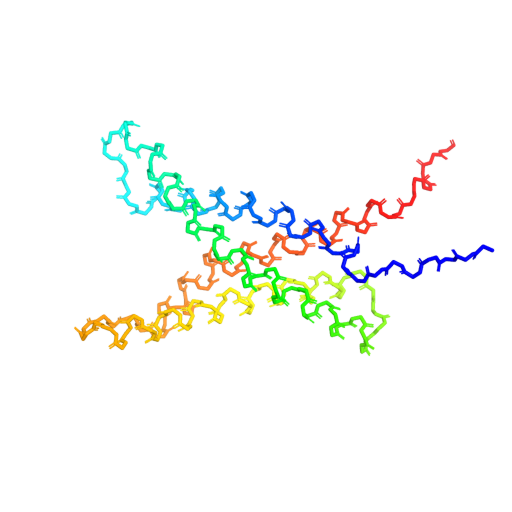 A C 1
ATOM 687 O O . ALA A 1 91 ? 1.652 -0.299 3.755 1.00 85.81 91 ALA A O 1
ATOM 688 N N . PHE A 1 92 ? 1.536 1.252 5.392 1.00 86.75 92 PHE A N 1
ATOM 689 C CA . PHE A 1 92 ? 2.833 1.865 5.133 1.00 86.75 92 PHE A CA 1
ATOM 690 C C . PHE A 1 92 ? 3.955 0.827 5.212 1.00 86.75 92 PHE A C 1
ATOM 692 O O . PHE A 1 92 ? 4.651 0.597 4.229 1.00 86.75 92 PHE A O 1
ATOM 699 N N . LEU A 1 93 ? 4.067 0.133 6.350 1.00 85.62 93 LEU A N 1
ATOM 700 C CA . LEU A 1 93 ? 5.096 -0.882 6.575 1.00 85.62 93 LEU A CA 1
ATOM 701 C C . LEU A 1 93 ? 4.982 -2.051 5.595 1.00 85.62 93 LEU A C 1
ATOM 703 O O . LEU A 1 93 ? 6.003 -2.534 5.115 1.00 85.62 93 LEU A O 1
ATOM 707 N N . GLY A 1 94 ? 3.762 -2.491 5.280 1.00 85.00 94 GLY A N 1
ATOM 708 C CA . GLY A 1 94 ? 3.531 -3.565 4.318 1.00 85.00 94 GLY A CA 1
ATOM 709 C C . GLY A 1 94 ? 4.081 -3.222 2.936 1.00 85.00 94 GLY A C 1
ATOM 710 O O . GLY A 1 94 ? 4.861 -3.990 2.375 1.00 85.00 94 GLY A O 1
ATOM 711 N N . VAL A 1 95 ? 3.727 -2.046 2.408 1.00 84.25 95 VAL A N 1
ATOM 712 C CA . VAL A 1 95 ? 4.211 -1.577 1.099 1.00 84.25 95 VAL A CA 1
ATOM 713 C C . VAL A 1 95 ? 5.721 -1.357 1.113 1.00 84.25 95 VAL A C 1
ATOM 715 O O . VAL A 1 95 ? 6.410 -1.825 0.211 1.00 84.25 95 VAL A O 1
ATOM 718 N N . THR A 1 96 ? 6.252 -0.719 2.156 1.00 82.56 96 THR A N 1
ATOM 719 C CA . THR A 1 96 ? 7.696 -0.527 2.331 1.00 82.56 96 THR A CA 1
ATOM 720 C C . THR A 1 96 ? 8.462 -1.838 2.295 1.00 82.56 96 THR A C 1
ATOM 722 O O . THR A 1 96 ? 9.464 -1.944 1.595 1.00 82.56 96 THR A O 1
ATOM 725 N N . LEU A 1 97 ? 8.009 -2.836 3.053 1.00 84.44 97 LEU A N 1
ATOM 726 C CA . LEU A 1 97 ? 8.709 -4.107 3.160 1.00 84.44 97 LEU A CA 1
ATOM 727 C C . LEU A 1 97 ? 8.671 -4.871 1.834 1.00 84.44 97 LEU A C 1
ATOM 729 O O . LEU A 1 97 ? 9.673 -5.457 1.444 1.00 84.44 97 LEU A O 1
ATOM 733 N N . ALA A 1 98 ? 7.552 -4.817 1.107 1.00 82.56 98 ALA A N 1
ATOM 734 C CA . ALA A 1 98 ? 7.458 -5.412 -0.223 1.00 82.56 98 ALA A CA 1
ATOM 735 C C . ALA A 1 98 ? 8.418 -4.757 -1.226 1.00 82.56 98 ALA A C 1
ATOM 737 O O . ALA A 1 98 ? 9.055 -5.460 -2.004 1.00 82.56 98 ALA A O 1
ATOM 738 N N . LEU A 1 99 ? 8.551 -3.430 -1.182 1.00 78.38 99 LEU A N 1
ATOM 739 C CA . LEU A 1 99 ? 9.493 -2.698 -2.028 1.00 78.38 99 LEU A CA 1
ATOM 740 C C . LEU A 1 99 ? 10.943 -3.011 -1.673 1.00 78.38 99 LEU A C 1
ATOM 742 O O . LEU A 1 99 ? 11.743 -3.226 -2.573 1.00 78.38 99 LEU A O 1
ATOM 746 N N . LEU A 1 100 ? 11.263 -3.100 -0.382 1.00 79.50 100 LEU A N 1
ATOM 747 C CA . LEU A 1 100 ? 12.591 -3.497 0.079 1.00 79.50 100 LEU A CA 1
ATOM 748 C C . LEU A 1 100 ? 12.944 -4.918 -0.385 1.00 79.50 100 LEU A C 1
ATOM 750 O O . LEU A 1 100 ? 14.054 -5.160 -0.839 1.00 79.50 100 LEU A O 1
ATOM 754 N N . VAL A 1 101 ? 12.003 -5.863 -0.292 1.00 82.56 101 VAL A N 1
ATOM 755 C CA . VAL A 1 101 ? 12.217 -7.239 -0.767 1.00 82.56 101 VAL A CA 1
ATOM 756 C C . VAL A 1 101 ? 12.401 -7.272 -2.280 1.00 82.56 101 VAL A C 1
ATOM 758 O O . VAL A 1 101 ? 13.310 -7.944 -2.759 1.00 82.56 101 VAL A O 1
ATOM 761 N N . LEU A 1 102 ? 11.558 -6.557 -3.030 1.00 77.62 102 LEU A N 1
ATOM 762 C CA . LEU A 1 102 ? 11.681 -6.468 -4.483 1.00 77.62 102 LEU A CA 1
ATOM 763 C C . LEU A 1 102 ? 13.046 -5.901 -4.884 1.00 77.62 102 LEU A C 1
ATOM 765 O O . LEU A 1 102 ? 13.683 -6.436 -5.782 1.00 77.62 102 LEU A O 1
ATOM 769 N N . ASP A 1 103 ? 13.495 -4.863 -4.187 1.00 74.81 103 ASP A N 1
ATOM 770 C CA . ASP A 1 103 ? 14.791 -4.242 -4.416 1.00 74.81 103 ASP A CA 1
ATOM 771 C C . ASP A 1 103 ? 15.953 -5.210 -4.162 1.00 74.81 103 ASP A C 1
ATOM 773 O O . ASP A 1 103 ? 16.782 -5.410 -5.043 1.00 74.81 103 ASP A O 1
ATOM 777 N N . ILE A 1 104 ? 15.950 -5.915 -3.025 1.00 76.94 104 ILE A N 1
ATOM 778 C CA . ILE A 1 104 ? 16.955 -6.947 -2.727 1.00 76.94 104 ILE A CA 1
ATOM 779 C C . ILE A 1 104 ? 16.982 -8.016 -3.829 1.00 76.94 104 ILE A C 1
ATOM 781 O O . ILE A 1 104 ? 18.054 -8.440 -4.255 1.00 76.94 104 ILE A O 1
ATOM 785 N N . VAL A 1 105 ? 15.815 -8.454 -4.312 1.00 78.50 105 VAL A N 1
ATOM 786 C CA . VAL A 1 105 ? 15.728 -9.447 -5.394 1.00 78.50 105 VAL A CA 1
ATOM 787 C C . VAL A 1 105 ? 16.317 -8.899 -6.695 1.00 78.50 105 VAL A C 1
ATOM 789 O O . VAL A 1 105 ? 17.065 -9.613 -7.361 1.00 78.50 105 VAL A O 1
ATOM 792 N N . LEU A 1 106 ? 16.020 -7.648 -7.050 1.00 73.38 106 LEU A N 1
ATOM 793 C CA . LEU A 1 106 ? 16.550 -7.017 -8.261 1.00 73.38 106 LEU A CA 1
ATOM 794 C C . LEU A 1 106 ? 18.065 -6.800 -8.178 1.00 73.38 106 LEU A C 1
ATOM 796 O O . LEU A 1 106 ? 18.762 -7.115 -9.142 1.00 73.38 106 LEU A O 1
ATOM 800 N N . ALA A 1 107 ? 18.570 -6.363 -7.024 1.00 71.25 107 ALA A N 1
ATOM 801 C CA . ALA A 1 107 ? 19.996 -6.179 -6.766 1.00 71.25 107 ALA A CA 1
ATOM 802 C C . ALA A 1 107 ? 20.788 -7.495 -6.875 1.00 71.25 107 ALA A C 1
ATOM 804 O O . ALA A 1 107 ? 21.922 -7.500 -7.340 1.00 71.25 107 ALA A O 1
ATOM 805 N N . VAL A 1 108 ? 20.185 -8.627 -6.491 1.00 74.06 108 VAL A N 1
ATOM 806 C CA . VAL A 1 108 ? 20.795 -9.961 -6.654 1.00 74.06 108 VAL A CA 1
ATOM 807 C C . VAL A 1 108 ? 20.746 -10.446 -8.110 1.00 74.06 108 VAL A C 1
ATOM 809 O O . VAL A 1 108 ? 21.600 -11.225 -8.524 1.00 74.06 108 VAL A O 1
ATOM 812 N N . GLN A 1 109 ? 19.752 -10.017 -8.893 1.00 76.19 109 GLN A N 1
ATOM 813 C CA . GLN A 1 109 ? 19.572 -10.452 -10.284 1.00 76.19 109 GLN A CA 1
ATOM 814 C C . GLN A 1 109 ? 20.381 -9.641 -11.303 1.00 76.19 109 GLN A C 1
ATOM 816 O O . GLN A 1 109 ? 20.719 -10.177 -12.357 1.00 76.19 109 GLN A O 1
ATOM 821 N N . HIS A 1 110 ? 20.675 -8.372 -11.020 1.00 70.38 110 HIS A N 1
ATOM 822 C CA . HIS A 1 110 ? 21.406 -7.486 -11.923 1.00 70.38 110 HIS A CA 1
ATOM 823 C C . HIS A 1 110 ? 22.614 -6.886 -11.201 1.00 70.38 110 HIS A C 1
ATOM 825 O O . HIS A 1 110 ? 22.470 -5.963 -10.399 1.00 70.38 110 HIS A O 1
ATOM 831 N N . GLU A 1 111 ? 23.817 -7.374 -11.519 1.00 55.75 111 GLU A N 1
ATOM 832 C CA . GLU A 1 111 ? 25.056 -6.722 -11.085 1.00 55.75 111 GLU A CA 1
ATOM 833 C C . GLU A 1 111 ? 25.099 -5.288 -11.649 1.00 55.75 111 GLU A C 1
ATOM 835 O O . GLU A 1 111 ? 25.145 -5.090 -12.864 1.00 55.75 111 GLU A O 1
ATOM 840 N N . GLY A 1 112 ? 25.043 -4.280 -10.767 1.00 58.34 112 GLY A N 1
ATOM 841 C CA . GLY A 1 112 ? 25.188 -2.859 -11.119 1.00 58.34 112 GLY A CA 1
ATOM 842 C C . GLY A 1 112 ? 23.955 -1.963 -10.928 1.00 58.34 112 GLY A C 1
ATOM 843 O O . GLY A 1 112 ? 24.044 -0.769 -11.213 1.00 58.34 112 GLY A O 1
ATOM 844 N N . GLN A 1 113 ? 22.817 -2.476 -10.440 1.00 53.94 113 GLN A N 1
ATOM 845 C CA . GLN A 1 113 ? 21.705 -1.620 -9.993 1.00 53.94 113 GLN A CA 1
ATOM 846 C C . GLN A 1 113 ? 21.896 -1.181 -8.532 1.00 53.94 113 GLN A C 1
ATOM 848 O O . GLN A 1 113 ? 21.369 -1.792 -7.608 1.00 53.94 113 GLN A O 1
ATOM 853 N N . ASP A 1 114 ? 22.616 -0.077 -8.326 1.00 53.16 114 ASP A N 1
ATOM 854 C CA . ASP A 1 114 ? 22.730 0.574 -7.015 1.00 53.16 114 ASP A CA 1
ATOM 855 C C . ASP A 1 114 ? 21.508 1.466 -6.737 1.00 53.16 114 ASP A C 1
ATOM 857 O O . ASP A 1 114 ? 21.571 2.701 -6.768 1.00 53.16 114 ASP A O 1
ATOM 861 N N . PHE A 1 115 ? 20.364 0.858 -6.420 1.00 55.31 115 PHE A N 1
ATOM 862 C CA . PHE A 1 115 ? 19.342 1.579 -5.667 1.00 55.31 115 PHE A CA 1
ATOM 863 C C . PHE A 1 115 ? 19.822 1.681 -4.221 1.00 55.31 115 PHE A C 1
ATOM 865 O O . PHE A 1 115 ? 19.634 0.789 -3.401 1.00 55.31 115 PHE A O 1
ATOM 872 N N . SER A 1 116 ? 20.500 2.785 -3.899 1.00 62.09 116 SER A N 1
ATOM 873 C CA . SER A 1 116 ? 20.905 3.052 -2.518 1.00 62.09 116 SER A CA 1
ATOM 874 C C . SER A 1 116 ? 19.678 2.960 -1.600 1.00 62.09 116 SER A C 1
ATOM 876 O O . SER A 1 116 ? 18.594 3.440 -1.944 1.00 62.09 116 SER A O 1
ATOM 878 N N . ILE A 1 117 ? 19.854 2.391 -0.402 1.00 62.66 117 ILE A N 1
ATOM 879 C CA . ILE A 1 117 ? 18.834 2.347 0.664 1.00 62.66 117 ILE A CA 1
ATOM 880 C C . ILE A 1 117 ? 18.174 3.728 0.859 1.00 62.66 117 ILE A C 1
ATOM 882 O O . ILE A 1 117 ? 16.986 3.823 1.170 1.00 62.66 117 ILE A O 1
ATOM 886 N N . GLY A 1 118 ? 18.919 4.811 0.607 1.00 58.62 118 GLY A N 1
ATOM 887 C CA . GLY A 1 118 ? 18.402 6.174 0.600 1.00 58.62 118 GLY A CA 1
ATOM 888 C C . GLY A 1 118 ? 17.312 6.414 -0.450 1.00 58.62 118 GLY A C 1
ATOM 889 O O . GLY A 1 118 ? 16.286 6.997 -0.123 1.00 58.62 118 GLY A O 1
ATOM 890 N N . THR A 1 119 ? 17.455 5.935 -1.683 1.00 65.44 119 THR A N 1
ATOM 891 C CA . THR A 1 119 ? 16.425 6.091 -2.726 1.00 65.44 119 THR A CA 1
ATOM 892 C C . THR A 1 119 ? 15.117 5.408 -2.319 1.00 65.44 119 THR A C 1
ATOM 894 O O . THR A 1 119 ? 14.035 5.977 -2.475 1.00 65.44 119 THR A O 1
ATOM 897 N N . ILE A 1 120 ? 15.199 4.227 -1.704 1.00 62.69 120 ILE A N 1
ATOM 898 C CA . ILE A 1 120 ? 14.028 3.484 -1.218 1.00 62.69 120 ILE A CA 1
ATOM 899 C C . ILE A 1 120 ? 13.351 4.238 -0.070 1.00 62.69 120 ILE A C 1
ATOM 901 O O . ILE A 1 120 ? 12.141 4.465 -0.107 1.00 62.69 120 ILE A O 1
ATOM 905 N N . LEU A 1 121 ? 14.131 4.674 0.924 1.00 63.44 121 LEU A N 1
ATOM 906 C CA . LEU A 1 121 ? 13.628 5.372 2.110 1.00 63.44 121 LEU A CA 1
ATOM 907 C C . LEU A 1 121 ? 13.086 6.778 1.801 1.00 63.44 121 LEU A C 1
ATOM 909 O O . LEU A 1 121 ? 12.078 7.179 2.379 1.00 63.44 121 LEU A O 1
ATOM 913 N N . PHE A 1 122 ? 13.737 7.531 0.910 1.00 62.25 122 PHE A N 1
ATOM 914 C CA . PHE A 1 122 ? 13.439 8.949 0.672 1.00 62.25 122 PHE A CA 1
ATOM 915 C C . PHE A 1 122 ? 12.564 9.213 -0.553 1.00 62.25 122 PHE A C 1
ATOM 917 O O . PHE A 1 122 ? 11.938 10.268 -0.615 1.00 62.25 122 PHE A O 1
ATOM 924 N N . VAL A 1 123 ? 12.484 8.286 -1.512 1.00 65.38 123 VAL A N 1
ATOM 925 C CA . VAL A 1 123 ? 11.697 8.479 -2.743 1.00 65.38 123 VAL A CA 1
ATOM 926 C C . VAL A 1 123 ? 10.567 7.464 -2.825 1.00 65.38 123 VAL A C 1
ATOM 928 O O . VAL A 1 123 ? 9.403 7.840 -2.948 1.00 65.38 123 VAL A O 1
ATOM 931 N N . VAL A 1 124 ? 10.872 6.175 -2.691 1.00 66.00 124 VAL A N 1
ATOM 932 C CA . VAL A 1 124 ? 9.874 5.125 -2.936 1.00 66.00 124 VAL A CA 1
ATOM 933 C C . VAL A 1 124 ? 8.880 5.001 -1.774 1.00 66.00 124 VAL A C 1
ATOM 935 O O . VAL A 1 124 ? 7.669 4.918 -1.995 1.00 66.00 124 VAL A O 1
ATOM 938 N N . MET A 1 125 ? 9.351 5.067 -0.525 1.00 72.25 125 MET A N 1
ATOM 939 C CA . MET A 1 125 ? 8.485 5.003 0.659 1.00 72.25 125 MET A CA 1
ATOM 940 C C . MET A 1 125 ? 7.478 6.160 0.754 1.00 72.25 125 MET A C 1
ATOM 942 O O . MET A 1 125 ? 6.308 5.882 1.025 1.00 72.25 125 MET A O 1
ATOM 946 N N . PRO A 1 126 ? 7.845 7.432 0.510 1.00 73.94 126 PRO A N 1
ATOM 947 C CA . PRO A 1 126 ? 6.866 8.515 0.473 1.00 73.94 126 PRO A CA 1
ATOM 948 C C . PRO A 1 126 ? 5.860 8.364 -0.669 1.00 73.94 126 PRO A C 1
ATOM 950 O O . PRO A 1 126 ? 4.670 8.583 -0.462 1.00 73.94 126 PRO A O 1
ATOM 953 N N . VAL A 1 127 ? 6.315 7.952 -1.856 1.00 71.94 127 VAL A N 1
ATOM 954 C CA . VAL A 1 127 ? 5.467 7.885 -3.056 1.00 71.94 127 VAL A CA 1
ATOM 955 C C . VAL A 1 127 ? 4.469 6.729 -2.994 1.00 71.94 127 VAL A C 1
ATOM 957 O O . VAL A 1 127 ? 3.332 6.899 -3.421 1.00 71.94 127 VAL A O 1
ATOM 960 N N . ALA A 1 128 ? 4.846 5.575 -2.443 1.00 73.88 128 ALA A N 1
ATOM 961 C CA . ALA A 1 128 ? 3.971 4.400 -2.386 1.00 73.88 128 ALA A CA 1
ATOM 962 C C . ALA A 1 128 ? 3.365 4.162 -0.992 1.00 73.88 128 ALA A C 1
ATOM 964 O O . ALA A 1 128 ? 2.181 3.841 -0.862 1.00 73.88 128 ALA A O 1
ATOM 965 N N . GLY A 1 129 ? 4.155 4.349 0.066 1.00 78.00 129 GLY A N 1
ATOM 966 C CA . GLY A 1 129 ? 3.746 4.074 1.442 1.00 78.00 129 GLY A CA 1
ATOM 967 C C . GLY A 1 129 ? 2.730 5.081 1.980 1.00 78.00 129 GLY A C 1
ATOM 968 O O . GLY A 1 129 ? 1.764 4.680 2.632 1.00 78.00 129 GLY A O 1
ATOM 969 N N . VAL A 1 130 ? 2.900 6.381 1.704 1.00 83.31 130 VAL A N 1
ATOM 970 C CA . VAL A 1 130 ? 1.973 7.415 2.206 1.00 83.31 130 VAL A CA 1
ATOM 971 C C . VAL A 1 130 ? 0.578 7.274 1.586 1.00 83.31 130 VAL A C 1
ATOM 973 O O . VAL A 1 130 ? -0.387 7.236 2.354 1.00 83.31 130 VAL A O 1
ATOM 976 N N . PRO A 1 131 ? 0.411 7.113 0.256 1.00 81.38 131 PRO A N 1
ATOM 977 C CA . PRO A 1 131 ? -0.908 6.845 -0.316 1.00 81.38 131 PRO A CA 1
ATOM 978 C C . PRO A 1 131 ? -1.552 5.584 0.260 1.00 81.38 131 PRO A C 1
ATOM 980 O O . PRO A 1 131 ? -2.731 5.611 0.610 1.00 81.38 131 PRO A O 1
ATOM 983 N N . ALA A 1 132 ? -0.782 4.505 0.446 1.00 81.44 132 ALA A N 1
ATOM 984 C CA . ALA A 1 132 ? -1.288 3.281 1.063 1.00 81.44 132 ALA A CA 1
ATOM 985 C C . ALA A 1 132 ? -1.800 3.523 2.495 1.00 81.44 132 ALA A C 1
ATOM 987 O O . ALA A 1 132 ? -2.882 3.051 2.853 1.00 81.44 132 ALA A O 1
ATOM 988 N N . ALA A 1 133 ? -1.076 4.314 3.292 1.00 84.19 133 ALA A N 1
ATOM 989 C CA . ALA A 1 133 ? -1.473 4.693 4.644 1.00 84.19 133 ALA A CA 1
ATOM 990 C C . ALA A 1 133 ? -2.773 5.515 4.668 1.00 84.19 133 ALA A C 1
ATOM 992 O O . ALA A 1 133 ? -3.676 5.231 5.460 1.00 84.19 133 ALA A O 1
ATOM 993 N N . VAL A 1 134 ? -2.891 6.504 3.775 1.00 84.94 134 VAL A N 1
ATOM 994 C CA . VAL A 1 134 ? -4.081 7.361 3.646 1.00 84.94 134 VAL A CA 1
ATOM 995 C C . VAL A 1 134 ? -5.300 6.539 3.236 1.00 84.94 134 VAL A C 1
ATOM 997 O O . VAL A 1 134 ? -6.359 6.657 3.855 1.00 84.94 134 VAL A O 1
ATOM 1000 N N . VAL A 1 135 ? -5.154 5.667 2.236 1.00 82.75 135 VAL A N 1
ATOM 1001 C CA . VAL A 1 135 ? -6.236 4.799 1.750 1.00 82.75 135 VAL A CA 1
ATOM 1002 C C . VAL A 1 135 ? -6.686 3.836 2.842 1.00 82.75 135 VAL A C 1
ATOM 1004 O O . VAL A 1 135 ? -7.887 3.703 3.084 1.00 82.75 135 VAL A O 1
ATOM 1007 N N . ALA A 1 136 ? -5.745 3.209 3.550 1.00 82.88 136 ALA A N 1
ATOM 1008 C CA . ALA A 1 136 ? -6.072 2.283 4.625 1.00 82.88 136 ALA A CA 1
ATOM 1009 C C . ALA A 1 136 ? -6.773 2.979 5.800 1.00 82.88 136 ALA A C 1
ATOM 1011 O O . ALA A 1 136 ? -7.808 2.505 6.278 1.00 82.88 136 ALA A O 1
ATOM 1012 N N . GLY A 1 137 ? -6.261 4.134 6.233 1.00 82.25 137 GLY A N 1
ATOM 1013 C CA . GLY A 1 137 ? -6.888 4.939 7.279 1.00 82.25 137 GLY A CA 1
ATOM 1014 C C . GLY A 1 137 ? -8.290 5.414 6.886 1.00 82.25 137 GLY A C 1
ATOM 1015 O O . GLY A 1 137 ? -9.243 5.237 7.648 1.00 82.25 137 GLY A O 1
ATOM 1016 N N . GLY A 1 138 ? -8.439 5.940 5.668 1.00 82.38 138 GLY A N 1
ATOM 1017 C CA . GLY A 1 138 ? -9.716 6.390 5.115 1.00 82.38 138 GLY A CA 1
ATOM 1018 C C . GLY A 1 138 ? -10.746 5.266 4.999 1.00 82.38 138 GLY A C 1
ATOM 1019 O O . GLY A 1 138 ? -11.904 5.457 5.370 1.00 82.38 138 GLY A O 1
ATOM 1020 N N . ALA A 1 139 ? -10.334 4.069 4.572 1.00 80.12 139 ALA A N 1
ATOM 1021 C CA . ALA A 1 139 ? -11.216 2.908 4.482 1.00 80.12 139 ALA A CA 1
ATOM 1022 C C . ALA A 1 139 ? -11.745 2.473 5.861 1.00 80.12 139 ALA A C 1
ATOM 1024 O O . ALA A 1 139 ? -12.927 2.147 5.994 1.00 80.12 139 ALA A O 1
ATOM 1025 N N . VAL A 1 140 ? -10.907 2.525 6.904 1.00 80.00 140 VAL A N 1
ATOM 1026 C CA . VAL A 1 140 ? -11.336 2.250 8.286 1.00 80.00 140 VAL A CA 1
ATOM 1027 C C . VAL A 1 140 ? -12.330 3.302 8.785 1.00 80.00 140 VAL A C 1
ATOM 1029 O O . VAL A 1 140 ? -13.342 2.937 9.387 1.00 80.00 140 VAL A O 1
ATOM 1032 N N . ILE A 1 141 ? -12.088 4.590 8.510 1.00 83.06 141 ILE A N 1
ATOM 1033 C CA . ILE A 1 141 ? -13.011 5.680 8.876 1.00 83.06 141 ILE A CA 1
ATOM 1034 C C . ILE A 1 141 ? -14.360 5.497 8.177 1.00 83.06 141 ILE A C 1
ATOM 1036 O O . ILE A 1 141 ? -15.399 5.459 8.838 1.00 83.06 141 ILE A O 1
ATOM 1040 N N . ALA A 1 142 ? -14.344 5.343 6.850 1.00 80.56 142 ALA A N 1
ATOM 1041 C CA . ALA A 1 142 ? -15.545 5.190 6.036 1.00 80.56 142 ALA A CA 1
ATOM 1042 C C . ALA A 1 142 ? -16.383 3.986 6.484 1.00 80.56 142 ALA A C 1
ATOM 1044 O O . ALA A 1 142 ? -17.615 4.035 6.498 1.00 80.56 142 ALA A O 1
ATOM 1045 N N . TRP A 1 143 ? -15.720 2.906 6.888 1.00 76.56 143 TRP A N 1
ATOM 1046 C CA . TRP A 1 143 ? -16.392 1.728 7.402 1.00 76.56 143 TRP A CA 1
ATOM 1047 C C . TRP A 1 143 ? -17.039 1.946 8.772 1.00 76.56 143 TRP A C 1
ATOM 1049 O O . TRP A 1 143 ? -18.198 1.576 8.965 1.00 76.56 143 TRP A O 1
ATOM 1059 N N . GLU A 1 144 ? -16.334 2.565 9.721 1.00 76.56 144 GLU A N 1
ATOM 1060 C CA . GLU A 1 144 ? -16.918 2.829 11.039 1.00 76.56 144 GLU A CA 1
ATOM 1061 C C . GLU A 1 144 ? -18.083 3.831 10.940 1.00 76.56 144 GLU A C 1
ATOM 1063 O O . GLU A 1 144 ? -19.081 3.693 11.648 1.00 76.56 144 GLU A O 1
ATOM 1068 N N . TRP A 1 145 ? -18.017 4.785 10.005 1.00 77.50 145 TRP A N 1
ATOM 1069 C CA . TRP A 1 145 ? -19.129 5.689 9.694 1.00 77.50 145 TRP A CA 1
ATOM 1070 C C . TRP A 1 145 ? -20.350 4.965 9.122 1.00 77.50 145 TRP A C 1
ATOM 1072 O O . TRP A 1 145 ? -21.469 5.314 9.477 1.00 77.50 145 TRP A O 1
ATOM 1082 N N . ARG A 1 146 ? -20.167 3.920 8.303 1.00 71.94 146 ARG A N 1
ATOM 1083 C CA . ARG A 1 146 ? -21.283 3.068 7.845 1.00 71.94 146 ARG A CA 1
ATOM 1084 C C . ARG A 1 146 ? -21.907 2.240 8.970 1.00 71.94 146 ARG A C 1
ATOM 1086 O O . ARG A 1 146 ? -23.072 1.866 8.865 1.00 71.94 146 ARG A O 1
ATOM 1093 N N . ARG A 1 147 ? -21.137 1.915 10.012 1.00 68.38 147 ARG A N 1
ATOM 1094 C CA . ARG A 1 147 ? -21.600 1.118 11.159 1.00 68.38 147 ARG A CA 1
ATOM 1095 C C . ARG A 1 147 ? -22.307 1.927 12.229 1.00 68.38 147 ARG A C 1
ATOM 1097 O O . ARG A 1 147 ? -23.091 1.338 12.966 1.00 68.38 147 ARG A O 1
ATOM 1104 N N . LYS A 1 148 ? -22.040 3.230 12.334 1.00 65.50 148 LYS A N 1
ATOM 1105 C CA . LYS A 1 148 ? -22.866 4.120 13.149 1.00 65.50 148 LYS A CA 1
ATOM 1106 C C . LYS A 1 148 ? -24.232 4.230 12.465 1.00 65.50 148 LYS A C 1
ATOM 1108 O O . LYS A 1 148 ? -24.303 4.781 11.366 1.00 65.50 148 LYS A O 1
ATOM 1113 N N . PRO A 1 149 ? -25.314 3.684 13.050 1.00 50.88 149 PRO A N 1
ATOM 1114 C CA . PRO A 1 149 ? -26.645 3.939 12.531 1.00 50.88 149 PRO A CA 1
ATOM 1115 C C . PRO A 1 149 ? -26.877 5.449 12.547 1.00 50.88 149 PRO A C 1
ATOM 1117 O O . PRO A 1 149 ? -26.291 6.166 13.356 1.00 50.88 149 PRO A O 1
ATOM 1120 N N . ARG A 1 150 ? -27.739 5.920 11.649 1.00 53.19 150 ARG A N 1
ATOM 1121 C CA . ARG A 1 150 ? -28.290 7.277 11.627 1.00 53.19 150 ARG A CA 1
ATOM 1122 C C . ARG A 1 150 ? -29.013 7.593 12.954 1.00 53.19 150 ARG A C 1
ATOM 1124 O O . ARG A 1 150 ? -30.235 7.619 12.979 1.00 53.19 150 ARG A O 1
ATOM 1131 N N . GLU A 1 151 ? -28.282 7.829 14.041 1.00 48.03 151 GLU A N 1
ATOM 1132 C CA . GLU A 1 151 ? -28.806 8.400 15.296 1.00 48.03 151 GLU A CA 1
ATOM 1133 C C . GLU A 1 151 ? -29.170 9.884 15.135 1.00 48.03 151 GLU A C 1
ATOM 1135 O O . GLU A 1 151 ? -29.732 10.497 16.031 1.00 48.03 151 GLU A O 1
ATOM 1140 N N . THR A 1 152 ? -28.916 10.455 13.959 1.00 49.28 152 THR A N 1
ATOM 1141 C CA . THR A 1 152 ? -29.396 11.768 13.540 1.00 49.28 152 THR A CA 1
ATOM 1142 C C . THR A 1 152 ? -30.463 11.625 12.454 1.00 49.28 152 THR A C 1
ATOM 1144 O O . THR A 1 152 ? -30.282 12.008 11.298 1.00 49.28 152 THR A O 1
ATOM 1147 N N . ARG A 1 153 ? -31.610 11.050 12.809 1.00 37.03 153 ARG A N 1
ATOM 1148 C CA . ARG A 1 153 ? -32.874 11.532 12.246 1.00 37.03 153 ARG A CA 1
ATOM 1149 C C . ARG A 1 153 ? -33.647 12.163 13.406 1.00 37.03 153 ARG A C 1
ATOM 1151 O O . ARG A 1 153 ? -33.927 11.421 14.344 1.00 37.03 153 ARG A O 1
ATOM 1158 N N . PRO A 1 154 ? -33.867 13.491 13.390 1.00 44.56 154 PRO A N 1
ATOM 1159 C CA . PRO A 1 154 ? -34.772 14.130 14.340 1.00 44.56 154 PRO A CA 1
ATOM 1160 C C . PRO A 1 154 ? -36.185 13.552 14.221 1.00 44.56 154 PRO A C 1
ATOM 1162 O O . PRO A 1 154 ? -36.522 13.031 13.129 1.00 44.56 154 PRO A O 1
#

pLDDT: mean 75.18, std 12.07, range [35.88, 90.44]

Secondary structure (DSSP, 8-state):
-------HHHHHHHHHHHHHHHHHHHHHHHHHHHH--SSGGGHHHHHHHHHHHHHHHHHHHHHHHHHHHHHHHHHH---HHHHHHHHHHHHHHHHHHHHHHHHHHHHHHSTT----HHHIIIIIIIIIIHHHHHHHHHHHHHHHHHHS------

Radius of gyration: 18.37 Å; chains: 1; bounding box: 60×28×51 Å